Protein AF-A0A9Q9HIK3-F1 (afdb_monomer_lite)

Structure (mmCIF, N/CA/C/O backbone):
data_AF-A0A9Q9HIK3-F1
#
_entry.id   AF-A0A9Q9HIK3-F1
#
loop_
_atom_site.group_PDB
_atom_site.id
_atom_site.type_symbol
_atom_site.label_atom_id
_atom_site.label_alt_id
_atom_site.label_comp_id
_atom_site.label_asym_id
_atom_site.label_entity_id
_atom_site.label_seq_id
_atom_site.pdbx_PDB_ins_code
_atom_site.Cartn_x
_atom_site.Cartn_y
_atom_site.Cartn_z
_atom_site.occupancy
_atom_site.B_iso_or_equiv
_atom_site.auth_seq_id
_atom_site.auth_comp_id
_atom_site.auth_asym_id
_atom_site.auth_atom_id
_atom_site.pdbx_PDB_model_num
ATOM 1 N N . MET A 1 1 ? -30.004 8.400 25.021 1.00 58.38 1 MET A N 1
ATOM 2 C CA . MET A 1 1 ? -29.766 7.090 25.661 1.00 58.38 1 MET A CA 1
ATOM 3 C C . MET A 1 1 ? -28.373 7.123 26.256 1.00 58.38 1 MET A C 1
ATOM 5 O O . MET A 1 1 ? -27.444 7.476 25.539 1.00 58.38 1 MET A O 1
ATOM 9 N N . GLU A 1 2 ? -28.247 6.837 27.545 1.00 81.38 2 GLU A N 1
ATOM 10 C CA . GLU A 1 2 ? -26.976 6.856 28.271 1.00 81.38 2 GLU A CA 1
ATOM 11 C C . GLU A 1 2 ? -26.583 5.410 28.588 1.00 81.38 2 GLU A C 1
ATOM 13 O O . GLU A 1 2 ? -27.407 4.642 29.084 1.00 81.38 2 GLU A O 1
ATOM 18 N N . VAL A 1 3 ? -25.357 5.015 28.241 1.00 82.19 3 VAL A N 1
ATOM 19 C CA . VAL A 1 3 ? -24.839 3.665 28.504 1.00 82.19 3 VAL A CA 1
ATOM 20 C C . VAL A 1 3 ? -23.866 3.771 29.666 1.00 82.19 3 VAL A C 1
ATOM 22 O O . VAL A 1 3 ? -22.833 4.429 29.547 1.00 82.19 3 VAL A O 1
ATOM 25 N N . ARG A 1 4 ? -24.205 3.140 30.792 1.00 91.00 4 ARG A N 1
ATOM 26 C CA . ARG A 1 4 ? -23.319 3.067 31.956 1.00 91.00 4 ARG A CA 1
ATOM 27 C C . ARG A 1 4 ? -22.273 1.986 31.729 1.00 91.00 4 ARG A C 1
ATOM 29 O O . ARG A 1 4 ? -22.618 0.878 31.334 1.00 91.00 4 ARG A O 1
ATOM 36 N N . LEU A 1 5 ? -21.018 2.337 31.977 1.00 90.00 5 LEU A N 1
ATOM 37 C CA . LEU A 1 5 ? -19.863 1.460 31.828 1.00 90.00 5 LEU A CA 1
ATOM 38 C C . LEU A 1 5 ? -19.071 1.477 33.129 1.00 90.00 5 LEU A C 1
ATOM 40 O O . LEU A 1 5 ? -18.918 2.535 33.740 1.00 90.00 5 LEU A O 1
ATOM 44 N N . ASN A 1 6 ? -18.534 0.328 33.522 1.00 95.00 6 ASN A N 1
ATOM 45 C CA . ASN A 1 6 ? -17.463 0.285 34.513 1.00 95.00 6 ASN A CA 1
ATOM 46 C C . ASN A 1 6 ? -16.100 0.607 33.863 1.00 95.00 6 ASN A C 1
ATOM 48 O O . ASN A 1 6 ? -15.960 0.646 32.636 1.00 95.00 6 ASN A O 1
ATOM 52 N N . ASP A 1 7 ? -15.066 0.819 34.681 1.00 94.31 7 ASP A N 1
ATOM 53 C CA . ASP A 1 7 ? -13.740 1.234 34.196 1.00 94.31 7 ASP A CA 1
ATOM 54 C C . ASP A 1 7 ? -13.098 0.219 33.240 1.00 94.31 7 ASP A C 1
ATOM 56 O O . ASP A 1 7 ? -12.419 0.594 32.276 1.00 94.31 7 ASP A O 1
ATOM 60 N N . ARG A 1 8 ? -13.338 -1.079 33.465 1.00 95.12 8 ARG A N 1
ATOM 61 C CA . ARG A 1 8 ? -12.816 -2.156 32.610 1.00 95.12 8 ARG A CA 1
ATOM 62 C C . ARG A 1 8 ? -13.476 -2.132 31.236 1.00 95.12 8 ARG A C 1
ATOM 64 O O . ARG A 1 8 ? -12.782 -2.194 30.223 1.00 95.12 8 ARG A O 1
ATOM 71 N N . GLU A 1 9 ? -14.796 -1.994 31.197 1.00 92.25 9 GLU A N 1
ATOM 72 C CA . GLU A 1 9 ? -15.570 -1.887 29.959 1.00 92.25 9 GLU A CA 1
ATOM 73 C C . GLU A 1 9 ? -15.173 -0.644 29.166 1.00 92.25 9 GLU A C 1
ATOM 75 O O . GLU A 1 9 ? -14.917 -0.733 27.965 1.00 92.25 9 GLU A O 1
ATOM 80 N N . ARG A 1 10 ? -15.042 0.505 29.841 1.00 91.31 10 ARG A N 1
ATOM 81 C CA . ARG A 1 10 ? -14.588 1.752 29.216 1.00 91.31 10 ARG A CA 1
ATOM 82 C C . ARG A 1 10 ? -13.214 1.574 28.571 1.00 91.31 10 ARG A C 1
ATOM 84 O O . ARG A 1 10 ? -13.037 1.911 27.400 1.00 91.31 10 ARG A O 1
ATOM 91 N N . THR A 1 11 ? -12.270 0.987 29.303 1.00 93.00 11 THR A N 1
ATOM 92 C CA . THR A 1 11 ? -10.902 0.744 28.820 1.00 93.00 11 THR A CA 1
ATOM 93 C C . THR A 1 11 ? -10.883 -0.183 27.605 1.00 93.00 11 THR A C 1
ATOM 95 O O . THR A 1 11 ? -10.183 0.085 26.626 1.00 93.00 11 THR A O 1
ATOM 98 N N . GLU A 1 12 ? -11.673 -1.255 27.629 1.00 91.38 12 GLU A N 1
ATOM 99 C CA . GLU A 1 12 ? -11.718 -2.227 26.537 1.00 91.38 12 GLU A CA 1
ATOM 100 C C . GLU A 1 12 ? -12.376 -1.651 25.275 1.00 91.38 12 GLU A C 1
ATOM 102 O O . GLU A 1 12 ? -11.868 -1.845 24.167 1.00 91.38 12 GLU A O 1
ATOM 107 N N . ILE A 1 13 ? -13.470 -0.897 25.416 1.00 90.31 13 ILE A N 1
ATOM 108 C CA . ILE A 1 13 ? -14.142 -0.245 24.281 1.00 90.31 13 ILE A CA 1
ATOM 109 C C . ILE A 1 13 ? -13.217 0.807 23.659 1.00 90.31 13 ILE A C 1
ATOM 111 O O . ILE A 1 13 ? -13.087 0.864 22.435 1.00 90.31 13 ILE A O 1
ATOM 115 N N . GLU A 1 14 ? -12.509 1.591 24.471 1.00 90.75 14 GLU A N 1
ATOM 116 C CA . GLU A 1 14 ? -11.499 2.524 23.971 1.00 90.75 14 GLU A CA 1
ATOM 117 C C . GLU A 1 14 ? -10.352 1.814 23.247 1.00 90.75 14 GLU A C 1
ATOM 119 O O . GLU A 1 14 ? -9.930 2.253 22.175 1.00 90.75 14 GLU A O 1
ATOM 124 N N . ARG A 1 15 ? -9.850 0.702 23.796 1.00 90.56 15 ARG A N 1
ATOM 125 C CA . ARG A 1 15 ? -8.797 -0.100 23.162 1.00 90.56 15 ARG A CA 1
ATOM 126 C C . ARG A 1 15 ? -9.250 -0.615 21.797 1.00 90.56 15 ARG A C 1
ATOM 128 O O . ARG A 1 15 ? -8.506 -0.485 20.825 1.00 90.56 15 ARG A O 1
ATOM 135 N N . ARG A 1 16 ? -10.471 -1.151 21.701 1.00 86.06 16 ARG A N 1
ATOM 136 C CA . ARG A 1 16 ? -11.067 -1.622 20.439 1.00 86.06 16 ARG A CA 1
ATOM 137 C C . ARG A 1 16 ? -11.270 -0.486 19.441 1.00 86.06 16 ARG A C 1
ATOM 139 O O . ARG A 1 16 ? -10.975 -0.664 18.262 1.00 86.06 16 ARG A O 1
ATOM 146 N N . ALA A 1 17 ? -11.714 0.681 19.905 1.00 86.31 17 ALA A N 1
ATOM 147 C CA . ALA A 1 17 ? -11.895 1.863 19.067 1.00 86.31 17 ALA A CA 1
ATOM 148 C C . ALA A 1 17 ? -10.552 2.331 18.482 1.00 86.31 17 ALA A C 1
ATOM 150 O O . ALA A 1 17 ? -10.436 2.514 17.270 1.00 86.31 17 ALA A O 1
ATOM 151 N N . ARG A 1 18 ? -9.509 2.412 19.324 1.00 83.75 18 ARG A N 1
ATOM 152 C CA . ARG A 1 18 ? -8.134 2.743 18.912 1.00 83.75 18 ARG A CA 1
ATOM 153 C C . ARG A 1 18 ? -7.564 1.730 17.920 1.00 83.75 18 ARG A C 1
ATOM 155 O O . ARG A 1 18 ? -7.019 2.127 16.891 1.00 83.75 18 ARG A O 1
ATOM 162 N N . ALA A 1 19 ? -7.719 0.434 18.190 1.00 79.31 19 ALA A N 1
ATOM 163 C CA . ALA A 1 19 ? -7.265 -0.623 17.287 1.00 79.31 19 ALA A CA 1
ATOM 164 C C . ALA A 1 19 ? -7.954 -0.518 15.914 1.00 79.31 19 ALA A C 1
ATOM 166 O O . ALA A 1 19 ? -7.285 -0.520 14.880 1.00 79.31 19 ALA A O 1
ATOM 167 N N . GLY A 1 20 ? -9.275 -0.317 15.912 1.00 76.25 20 GLY A N 1
ATOM 168 C CA . GLY A 1 20 ? -10.083 -0.151 14.7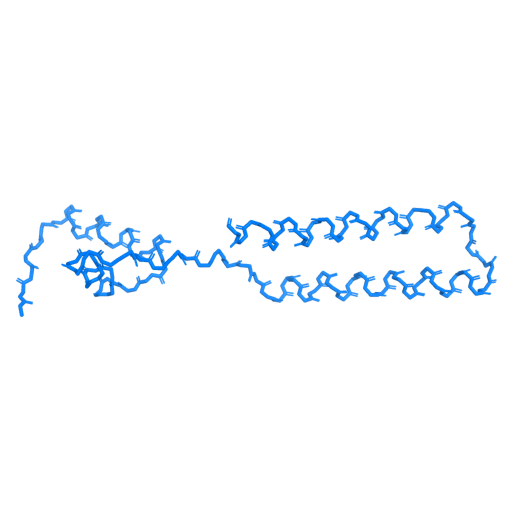03 1.00 76.25 20 GLY A CA 1
ATOM 169 C C . GLY A 1 20 ? -9.937 1.201 13.997 1.00 76.25 20 GLY A C 1
ATOM 170 O O . GLY A 1 20 ? -10.480 1.357 12.910 1.00 76.25 20 GLY A O 1
ATOM 171 N N . GLY A 1 21 ? -9.226 2.176 14.577 1.00 78.56 21 GLY A N 1
ATOM 172 C CA . GLY A 1 21 ? -9.085 3.516 13.995 1.00 78.56 21 GLY A CA 1
ATOM 173 C C . GLY A 1 21 ? -10.409 4.287 13.900 1.00 78.56 21 GLY A C 1
ATOM 174 O O . GLY A 1 21 ? -10.582 5.110 13.007 1.00 78.56 21 GLY A O 1
ATOM 175 N N . VAL A 1 22 ? -11.364 4.005 14.789 1.00 84.12 22 VAL A N 1
ATOM 176 C CA . VAL A 1 22 ? -12.682 4.654 14.816 1.00 84.12 22 VAL A CA 1
ATOM 177 C C . VAL A 1 22 ? -12.909 5.375 16.138 1.00 84.12 22 VAL A C 1
ATOM 179 O O . VAL A 1 22 ? -12.291 5.063 17.153 1.00 84.12 22 VAL A O 1
ATOM 182 N N . THR A 1 23 ? -13.846 6.321 16.155 1.00 87.62 23 THR A N 1
ATOM 183 C CA . THR A 1 23 ? -14.284 6.949 17.405 1.00 87.62 23 THR A CA 1
ATOM 184 C C . THR A 1 23 ? -15.090 5.974 18.265 1.00 87.62 23 THR A C 1
ATOM 186 O O . THR A 1 23 ? -15.754 5.067 17.751 1.00 87.62 23 THR A O 1
ATOM 189 N N . LEU A 1 24 ? -15.084 6.197 19.583 1.00 87.81 24 LEU A N 1
ATOM 190 C CA . LEU A 1 24 ? -15.846 5.400 20.550 1.00 87.81 24 LEU A CA 1
ATOM 191 C C . LEU A 1 24 ? -17.339 5.337 20.180 1.00 87.81 24 LEU A C 1
ATOM 193 O O . LEU A 1 24 ? -17.922 4.260 20.101 1.00 87.81 24 LEU A O 1
ATOM 197 N N . SER A 1 25 ? -17.939 6.487 19.856 1.00 88.19 25 SER A N 1
ATOM 198 C CA . SER A 1 25 ? -19.352 6.589 19.469 1.00 88.19 25 SER A CA 1
ATOM 199 C C . SER A 1 25 ? -19.674 5.799 18.201 1.00 88.19 25 SER A C 1
ATOM 201 O O . SER A 1 25 ? -20.753 5.220 18.088 1.00 88.19 25 SER A O 1
ATOM 203 N N . ARG A 1 26 ? -18.742 5.751 17.240 1.00 85.25 26 ARG A N 1
ATOM 204 C CA . ARG A 1 26 ? -18.900 4.971 16.009 1.00 85.25 26 ARG A CA 1
ATOM 205 C C . ARG A 1 26 ? -18.818 3.475 16.299 1.00 85.25 26 ARG A C 1
ATOM 207 O O . ARG A 1 26 ? -19.661 2.735 15.803 1.00 85.25 26 ARG A O 1
ATOM 214 N N . LEU A 1 27 ? -17.867 3.047 17.130 1.00 88.25 27 LEU A N 1
ATOM 215 C CA . LEU A 1 27 ? -17.758 1.655 17.569 1.00 88.25 27 LEU A CA 1
ATOM 216 C C . LEU A 1 27 ? -19.045 1.180 18.261 1.00 88.25 27 LEU A C 1
ATOM 218 O O . LEU A 1 27 ? -19.604 0.156 17.874 1.00 88.25 27 LEU A O 1
ATOM 222 N N . VAL A 1 28 ? -19.543 1.952 19.233 1.00 88.94 28 VAL A N 1
ATOM 223 C CA . VAL A 1 28 ? -20.764 1.623 19.988 1.00 88.94 28 VAL A CA 1
ATOM 224 C C . VAL A 1 28 ? -21.987 1.574 19.073 1.00 88.94 28 VAL A C 1
ATOM 226 O O . VAL A 1 28 ? -22.777 0.640 19.162 1.00 88.94 28 VAL A O 1
ATOM 229 N N . ARG A 1 29 ? -22.125 2.530 18.146 1.00 87.25 29 ARG A N 1
ATOM 230 C CA . ARG A 1 29 ? -23.228 2.548 17.174 1.00 87.25 29 ARG A CA 1
ATOM 231 C C . ARG A 1 29 ? -23.229 1.308 16.282 1.00 87.25 29 ARG A C 1
ATOM 233 O O . ARG A 1 29 ? -24.276 0.709 16.081 1.00 87.25 29 ARG A O 1
ATOM 240 N N . HIS A 1 30 ? -22.069 0.917 15.762 1.00 87.12 30 HIS A N 1
ATOM 241 C CA . HIS A 1 30 ? -21.950 -0.281 14.930 1.00 87.12 30 HIS A CA 1
ATOM 242 C C . HIS A 1 30 ? -22.270 -1.559 15.709 1.00 87.12 30 HIS A C 1
ATOM 244 O O . HIS A 1 30 ? -23.020 -2.397 15.214 1.00 87.12 30 HIS A O 1
ATOM 250 N N . ALA A 1 31 ? -21.758 -1.675 16.938 1.00 85.12 31 ALA A N 1
ATOM 251 C CA . ALA A 1 31 ? -22.044 -2.807 17.812 1.00 85.12 31 ALA A CA 1
ATOM 252 C C . ALA A 1 31 ? -23.541 -2.909 18.150 1.00 85.12 31 ALA A C 1
ATOM 254 O O . ALA A 1 31 ? -24.119 -3.983 18.029 1.00 85.12 31 ALA A O 1
ATOM 255 N N . ALA A 1 32 ? -24.183 -1.790 18.501 1.00 88.31 32 ALA A N 1
ATOM 256 C CA . ALA A 1 32 ? -25.608 -1.748 18.829 1.00 88.31 32 ALA A CA 1
ATOM 257 C C . ALA A 1 32 ? -26.511 -2.091 17.632 1.00 88.31 32 ALA A C 1
ATOM 259 O O . ALA A 1 32 ? -27.558 -2.704 17.806 1.00 88.31 32 ALA A O 1
ATOM 260 N N . LEU A 1 33 ? -26.101 -1.719 16.416 1.00 89.06 33 LEU A N 1
ATOM 261 C CA . LEU A 1 33 ? -26.848 -1.996 15.185 1.00 89.06 33 LEU A CA 1
ATOM 262 C C . LEU A 1 33 ? -26.481 -3.343 14.541 1.00 89.06 33 LEU A C 1
ATOM 264 O O . LEU A 1 33 ? -26.998 -3.657 1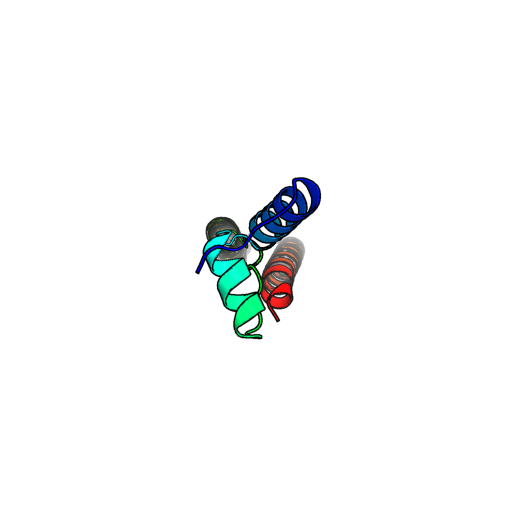3.473 1.00 89.06 33 LEU A O 1
ATOM 268 N N . SER A 1 34 ? -25.577 -4.126 15.146 1.00 82.38 34 SER A N 1
ATOM 269 C CA . SER A 1 34 ? -25.041 -5.373 14.570 1.00 82.38 34 SER A CA 1
ATOM 270 C C . SER A 1 34 ? -24.463 -5.202 13.152 1.00 82.38 34 SER A C 1
ATOM 272 O O . SER A 1 34 ? -24.403 -6.141 12.359 1.00 82.38 34 SER A O 1
ATOM 274 N N . VAL A 1 35 ? -23.995 -3.994 12.827 1.00 79.75 35 VAL A N 1
ATOM 275 C CA . VAL A 1 35 ? -23.351 -3.677 11.549 1.00 79.75 35 VAL A CA 1
ATOM 276 C C . VAL A 1 35 ? -21.852 -3.877 11.714 1.00 79.75 35 VAL A C 1
ATOM 278 O O . VAL A 1 35 ? -21.235 -3.235 12.568 1.00 79.75 35 VAL A O 1
ATOM 281 N N . LYS A 1 36 ? -21.238 -4.717 10.868 1.00 72.25 36 LYS A N 1
ATOM 282 C CA . LYS A 1 36 ? -19.779 -4.912 10.869 1.00 72.25 36 LYS A CA 1
ATOM 283 C C . LYS A 1 36 ? -19.058 -3.564 10.813 1.00 72.25 36 LYS A C 1
ATOM 285 O O . LYS A 1 36 ? -19.383 -2.700 9.996 1.00 72.25 36 LYS A O 1
ATOM 290 N N . LEU A 1 37 ? -18.072 -3.389 11.691 1.00 67.06 37 LEU A N 1
ATOM 291 C CA . LEU A 1 37 ? -17.158 -2.259 11.608 1.00 67.06 37 LEU A CA 1
ATOM 292 C C . LEU A 1 37 ? -16.385 -2.404 10.288 1.00 67.06 37 LEU A C 1
ATOM 294 O O . LEU A 1 37 ? -15.856 -3.492 10.042 1.00 67.06 37 LEU A O 1
ATOM 298 N N . PRO A 1 38 ? -16.315 -1.374 9.427 1.00 61.47 38 PRO A N 1
ATOM 299 C CA . PRO A 1 38 ? -15.441 -1.455 8.268 1.00 61.47 38 PRO A CA 1
ATOM 300 C C . PRO A 1 38 ? -14.021 -1.703 8.768 1.00 61.47 38 PRO A C 1
ATOM 302 O O . PRO A 1 38 ? -13.574 -1.038 9.708 1.00 61.47 38 PRO A O 1
ATOM 305 N N . ALA A 1 39 ? -13.354 -2.698 8.179 1.00 60.31 39 ALA A N 1
ATOM 306 C CA . ALA A 1 39 ? -11.976 -3.005 8.511 1.00 60.31 39 ALA A CA 1
ATOM 307 C C . ALA A 1 39 ? -11.158 -1.719 8.393 1.00 60.31 39 ALA A C 1
ATOM 309 O O . ALA A 1 39 ? -11.313 -0.959 7.429 1.00 60.31 39 ALA A O 1
ATOM 310 N N . ARG A 1 40 ? -10.313 -1.459 9.394 1.00 56.81 40 ARG A N 1
ATOM 311 C CA . ARG A 1 40 ? -9.280 -0.439 9.271 1.00 56.81 40 ARG A CA 1
ATOM 312 C C . ARG A 1 40 ? -8.525 -0.792 7.999 1.00 56.81 40 ARG A C 1
ATOM 314 O O . ARG A 1 40 ? -7.905 -1.851 7.957 1.00 56.81 40 ARG A O 1
ATOM 321 N N . ARG A 1 41 ? -8.607 0.061 6.972 1.00 55.50 41 ARG A N 1
ATOM 322 C CA . ARG A 1 41 ? -7.627 0.012 5.889 1.00 55.50 41 ARG A CA 1
ATOM 323 C C . ARG A 1 41 ? -6.300 0.104 6.618 1.00 55.50 41 ARG A C 1
ATOM 325 O O . ARG A 1 41 ? -6.074 1.094 7.321 1.00 55.50 41 ARG A O 1
ATOM 332 N N . ALA A 1 42 ? -5.515 -0.975 6.600 1.00 54.88 42 ALA A N 1
ATOM 333 C CA . ALA A 1 42 ? -4.141 -0.894 7.058 1.00 54.88 42 ALA A CA 1
ATOM 334 C C . ALA A 1 42 ? -3.586 0.362 6.391 1.00 54.88 42 ALA A C 1
ATOM 336 O O . ALA A 1 42 ? -3.900 0.600 5.225 1.00 54.88 42 ALA A O 1
ATOM 337 N N . ASN A 1 43 ? -2.925 1.229 7.155 1.00 54.44 43 ASN A N 1
ATOM 338 C CA . ASN A 1 43 ? -2.351 2.457 6.622 1.00 54.44 43 ASN A CA 1
ATOM 339 C C . ASN A 1 43 ? -1.261 2.054 5.620 1.00 54.44 43 ASN A C 1
ATOM 341 O O . ASN A 1 43 ? -0.079 2.058 5.948 1.00 54.44 43 ASN A O 1
ATOM 345 N N . ILE A 1 44 ? -1.660 1.636 4.424 1.00 59.88 44 ILE A N 1
ATOM 346 C CA . ILE A 1 44 ? -0.811 1.609 3.262 1.00 59.88 44 ILE A CA 1
ATOM 347 C C . ILE A 1 44 ? -0.662 3.073 2.958 1.00 59.88 44 ILE A C 1
ATOM 349 O O . ILE A 1 44 ? -1.594 3.748 2.516 1.00 59.88 44 ILE A O 1
ATOM 353 N N . ASP A 1 45 ? 0.494 3.572 3.351 1.00 70.31 45 ASP A N 1
ATOM 354 C CA . ASP A 1 45 ? 0.869 4.926 3.067 1.00 70.31 45 ASP A CA 1
ATOM 355 C C . ASP A 1 45 ? 0.886 5.066 1.541 1.00 70.31 45 ASP A C 1
ATOM 357 O O . ASP A 1 45 ? 1.745 4.515 0.848 1.00 70.31 45 ASP A O 1
ATOM 361 N N . ALA A 1 46 ? -0.136 5.731 1.000 1.00 69.62 46 ALA A N 1
ATOM 362 C CA . ALA A 1 46 ? -0.246 5.989 -0.428 1.00 69.62 46 ALA A CA 1
ATOM 363 C C . ALA A 1 46 ? 1.012 6.712 -0.939 1.00 69.62 46 ALA A C 1
ATOM 365 O O . ALA A 1 46 ? 1.395 6.544 -2.099 1.00 69.62 46 ALA A O 1
ATOM 366 N N . GLU A 1 47 ? 1.697 7.448 -0.058 1.00 68.44 47 GLU A N 1
ATOM 367 C CA . GLU A 1 47 ? 2.988 8.062 -0.324 1.00 68.44 47 GLU A CA 1
ATOM 368 C C . GLU A 1 47 ? 4.099 7.020 -0.499 1.00 68.44 47 GLU A C 1
ATOM 370 O O . GLU A 1 47 ? 4.882 7.121 -1.446 1.00 68.44 47 GLU A O 1
ATOM 375 N N . ALA A 1 48 ? 4.132 5.970 0.327 1.00 73.69 48 ALA A N 1
ATOM 376 C CA . ALA A 1 48 ? 5.082 4.868 0.185 1.00 73.69 48 ALA A CA 1
ATOM 377 C C . ALA A 1 48 ? 4.869 4.099 -1.129 1.00 73.69 48 ALA A C 1
ATOM 379 O O . ALA A 1 48 ? 5.833 3.802 -1.839 1.00 73.69 48 ALA A O 1
ATOM 380 N N . VAL A 1 49 ? 3.613 3.850 -1.517 1.00 79.06 49 VAL A N 1
ATOM 381 C CA . VAL A 1 49 ? 3.287 3.230 -2.816 1.00 79.06 49 VAL A CA 1
ATOM 382 C C . VAL A 1 49 ? 3.715 4.135 -3.976 1.00 79.06 49 VAL A C 1
ATOM 384 O O . VAL A 1 49 ? 4.342 3.679 -4.935 1.00 79.06 49 VAL A O 1
ATOM 387 N N . ALA A 1 50 ? 3.437 5.437 -3.888 1.00 76.81 50 ALA A N 1
ATOM 388 C CA . ALA A 1 50 ? 3.843 6.405 -4.903 1.00 76.81 50 ALA A CA 1
ATOM 389 C C . ALA A 1 50 ? 5.373 6.553 -5.004 1.00 76.81 50 ALA A C 1
ATOM 391 O O . ALA A 1 50 ? 5.912 6.707 -6.103 1.00 76.81 50 ALA A O 1
ATOM 392 N N . ALA A 1 51 ? 6.095 6.495 -3.882 1.00 75.06 51 ALA A N 1
ATOM 393 C CA . ALA A 1 51 ? 7.555 6.492 -3.852 1.00 75.06 51 ALA A CA 1
ATOM 394 C C . ALA A 1 51 ? 8.122 5.253 -4.552 1.00 75.06 51 ALA A C 1
ATOM 396 O O . ALA A 1 51 ? 9.006 5.375 -5.402 1.00 75.06 51 ALA A O 1
ATOM 397 N N . LEU A 1 52 ? 7.558 4.079 -4.274 1.00 81.69 52 LEU A N 1
ATOM 398 C CA . LEU A 1 52 ? 7.998 2.823 -4.872 1.00 81.69 52 LEU A CA 1
ATOM 399 C C . LEU A 1 52 ? 7.744 2.792 -6.392 1.00 81.69 52 LEU A C 1
ATOM 401 O O . LEU A 1 52 ? 8.623 2.399 -7.163 1.00 81.69 52 LEU A O 1
ATOM 405 N N . ASN A 1 53 ? 6.605 3.330 -6.843 1.00 80.38 53 ASN A N 1
ATOM 406 C CA . ASN A 1 53 ? 6.303 3.502 -8.268 1.00 80.38 53 ASN A CA 1
ATOM 407 C C . ASN A 1 53 ? 7.312 4.412 -8.984 1.00 80.38 53 ASN A C 1
ATOM 409 O O . ASN A 1 53 ? 7.764 4.092 -10.086 1.00 80.38 53 ASN A O 1
ATOM 413 N N . ARG A 1 54 ? 7.714 5.528 -8.359 1.00 80.56 54 ARG A N 1
ATOM 414 C CA . ARG A 1 54 ? 8.743 6.422 -8.920 1.00 80.56 54 ARG A CA 1
ATOM 415 C C . ARG A 1 54 ? 10.084 5.708 -9.089 1.00 80.56 54 ARG A C 1
ATOM 417 O O . ARG A 1 54 ? 10.713 5.845 -10.138 1.00 80.56 54 ARG A O 1
ATOM 424 N N . ILE A 1 55 ? 10.492 4.908 -8.102 1.00 83.50 55 ILE A N 1
ATOM 425 C CA . ILE A 1 55 ? 11.726 4.110 -8.172 1.00 83.50 55 ILE A CA 1
ATOM 426 C C . ILE A 1 55 ? 11.663 3.123 -9.348 1.00 83.50 55 ILE A C 1
ATOM 428 O O . ILE A 1 55 ? 12.597 3.062 -10.151 1.00 83.50 55 ILE A O 1
ATOM 432 N N . GLY A 1 56 ? 10.547 2.404 -9.505 1.00 83.75 56 GLY A N 1
ATOM 433 C CA . GLY A 1 56 ? 10.350 1.465 -10.613 1.00 83.75 56 GLY A CA 1
ATOM 434 C C . GLY A 1 56 ? 10.424 2.125 -11.997 1.00 83.75 56 GLY A C 1
ATOM 435 O O . GLY A 1 56 ? 11.077 1.599 -12.902 1.00 83.75 56 GLY A O 1
ATOM 436 N N . CYS A 1 57 ? 9.813 3.302 -12.160 1.00 81.81 57 CYS A N 1
ATOM 437 C CA . CYS A 1 57 ? 9.882 4.073 -13.405 1.00 81.81 57 CYS A CA 1
ATOM 438 C C . CYS A 1 57 ? 11.314 4.500 -13.754 1.00 81.81 57 CYS A C 1
ATOM 440 O O . CYS A 1 57 ? 11.742 4.309 -14.894 1.00 81.81 57 CYS A O 1
ATOM 442 N N . ASN A 1 58 ? 12.068 5.024 -12.785 1.00 81.31 58 ASN A N 1
ATOM 443 C CA . ASN A 1 58 ? 13.451 5.459 -13.003 1.00 81.31 58 ASN A CA 1
ATOM 444 C C . ASN A 1 58 ? 14.352 4.289 -13.421 1.00 81.31 58 ASN A C 1
ATOM 446 O O . ASN A 1 58 ? 15.128 4.407 -14.369 1.00 81.31 58 ASN A O 1
ATOM 450 N N . LEU A 1 59 ? 14.201 3.127 -12.779 1.00 81.12 59 LEU A N 1
ATOM 451 C CA . LEU A 1 59 ? 14.934 1.913 -13.153 1.00 81.12 59 LEU A CA 1
ATOM 452 C C . LEU A 1 59 ? 14.628 1.474 -14.589 1.00 81.12 59 LEU A C 1
ATOM 454 O O . LEU A 1 59 ? 15.540 1.120 -15.338 1.00 81.12 59 LEU A O 1
ATOM 458 N N . ASN A 1 60 ? 13.360 1.537 -15.000 1.00 82.50 60 ASN A N 1
ATOM 459 C CA . ASN A 1 60 ? 12.964 1.194 -16.362 1.00 82.50 60 ASN A CA 1
ATOM 460 C C . ASN A 1 60 ? 13.576 2.153 -17.398 1.00 82.50 60 ASN A C 1
ATOM 462 O O . ASN A 1 60 ? 13.982 1.724 -18.477 1.00 82.50 60 ASN A O 1
ATOM 466 N N . GLN A 1 61 ? 13.688 3.442 -17.066 1.00 81.12 61 GLN A N 1
ATOM 467 C CA . GLN A 1 61 ? 14.352 4.423 -17.925 1.00 81.12 61 GLN A CA 1
ATOM 468 C C . GLN A 1 61 ? 15.851 4.140 -18.064 1.00 81.12 61 GLN A C 1
ATOM 470 O O . GLN A 1 61 ? 16.350 4.150 -19.186 1.00 81.12 61 GLN A O 1
ATOM 475 N N . ILE A 1 62 ? 16.548 3.813 -16.969 1.00 80.00 62 ILE A N 1
ATOM 476 C CA . ILE A 1 62 ? 17.974 3.438 -16.994 1.00 80.00 62 ILE A CA 1
ATOM 477 C C . ILE A 1 62 ? 18.189 2.196 -17.863 1.00 80.00 62 ILE A C 1
ATOM 479 O O . ILE A 1 62 ? 19.062 2.188 -18.731 1.00 80.00 62 ILE A O 1
ATOM 483 N N . ALA A 1 63 ? 17.358 1.166 -17.682 1.00 79.50 63 ALA A N 1
ATOM 484 C CA . ALA A 1 63 ? 17.418 -0.042 -18.499 1.00 79.50 63 ALA A CA 1
ATOM 485 C C . ALA A 1 63 ? 17.197 0.272 -19.989 1.00 79.50 63 ALA A C 1
ATOM 487 O O . ALA A 1 63 ? 17.926 -0.223 -20.849 1.00 79.50 63 ALA A O 1
ATOM 488 N N . ARG A 1 64 ? 16.224 1.135 -20.310 1.00 80.50 64 ARG A N 1
ATOM 489 C CA . ARG A 1 64 ? 15.932 1.541 -21.691 1.00 80.50 64 ARG A CA 1
ATOM 490 C C . ARG A 1 64 ? 17.064 2.368 -22.302 1.00 80.50 64 ARG A C 1
ATOM 492 O O . ARG A 1 64 ? 17.440 2.106 -23.440 1.00 80.50 64 ARG A O 1
ATOM 499 N N . ALA A 1 65 ? 17.624 3.317 -21.556 1.00 78.69 65 ALA A N 1
ATOM 500 C CA . ALA A 1 65 ? 18.751 4.136 -21.993 1.00 78.69 65 ALA A CA 1
ATOM 501 C C . ALA A 1 65 ? 19.987 3.274 -22.277 1.00 78.69 65 ALA A C 1
ATOM 503 O O . ALA A 1 65 ? 20.599 3.415 -23.332 1.00 78.69 65 ALA A O 1
ATOM 504 N N . GLY A 1 66 ? 20.297 2.320 -21.397 1.00 74.62 66 GLY A N 1
ATOM 505 C CA . GLY A 1 66 ? 21.416 1.406 -21.602 1.00 74.62 66 GLY A CA 1
ATOM 506 C C . GLY A 1 66 ? 21.212 0.378 -22.717 1.00 74.62 66 GLY A C 1
ATOM 507 O O . GLY A 1 66 ? 22.174 0.015 -23.392 1.00 74.62 66 GLY A O 1
ATOM 508 N N . ASN A 1 67 ? 19.967 -0.046 -22.965 1.00 72.31 67 ASN A N 1
ATOM 509 C CA . ASN A 1 67 ? 19.613 -0.832 -24.152 1.00 72.31 67 ASN A CA 1
ATOM 510 C C . ASN A 1 67 ? 19.885 -0.056 -25.452 1.00 72.31 67 ASN A C 1
ATOM 512 O O . ASN A 1 67 ? 20.351 -0.641 -26.428 1.00 72.31 67 ASN A O 1
ATOM 516 N N . ILE A 1 68 ? 19.594 1.251 -25.471 1.00 77.38 68 ILE A N 1
ATOM 517 C CA . ILE A 1 68 ? 19.781 2.120 -26.643 1.00 77.38 68 ILE A CA 1
ATOM 518 C C . ILE A 1 68 ? 21.265 2.424 -26.871 1.00 77.38 68 ILE A C 1
ATOM 520 O O . ILE A 1 68 ? 21.744 2.314 -27.997 1.00 77.38 68 ILE A O 1
ATOM 524 N N . SER A 1 69 ? 22.005 2.775 -25.817 1.00 76.06 69 SER A N 1
ATOM 525 C CA . SER A 1 69 ? 23.429 3.121 -25.918 1.00 76.06 69 SER A CA 1
ATOM 526 C C . SER A 1 69 ? 24.337 1.915 -26.180 1.00 76.06 69 SER A C 1
ATOM 528 O O . SER A 1 69 ? 25.519 2.104 -26.455 1.00 76.06 69 SER A O 1
ATOM 530 N N . LYS A 1 70 ? 23.819 0.681 -26.041 1.00 69.88 70 LYS A N 1
ATOM 531 C CA . LYS A 1 70 ? 24.586 -0.581 -26.020 1.00 69.88 70 LYS A CA 1
ATOM 532 C C . LYS A 1 70 ? 25.767 -0.579 -25.037 1.00 69.88 70 LYS A C 1
ATOM 534 O O . LYS A 1 70 ? 26.661 -1.413 -25.141 1.00 69.88 70 LYS A O 1
ATOM 539 N N . SER A 1 71 ? 25.767 0.349 -24.079 1.00 71.56 71 SER A N 1
ATOM 540 C CA . SER A 1 71 ? 26.832 0.506 -23.086 1.00 71.56 71 SER A CA 1
ATOM 541 C C . SER A 1 71 ? 26.591 -0.338 -21.836 1.00 71.56 71 SER A C 1
ATOM 543 O O . SER A 1 71 ? 27.502 -0.504 -21.032 1.00 71.56 71 SER A O 1
ATOM 545 N N . LEU A 1 72 ? 25.370 -0.856 -21.655 1.00 69.62 72 LEU A N 1
ATOM 546 C CA . LEU A 1 72 ? 25.062 -1.831 -20.615 1.00 69.62 72 LEU A CA 1
ATOM 547 C C . LEU A 1 72 ? 25.227 -3.242 -21.166 1.00 69.62 72 LEU A C 1
ATOM 549 O O . LEU A 1 72 ? 24.704 -3.576 -22.232 1.00 69.62 72 LEU A O 1
ATOM 553 N N . SER A 1 73 ? 25.920 -4.092 -20.411 1.00 74.31 73 SER A N 1
ATOM 554 C CA . SER A 1 73 ? 26.019 -5.499 -20.770 1.00 74.31 73 SER A CA 1
ATOM 555 C C . SER A 1 73 ? 24.659 -6.186 -20.605 1.00 74.31 73 SER A C 1
ATOM 557 O O . SER A 1 73 ? 23.822 -5.800 -19.783 1.00 74.31 73 SER A O 1
ATOM 559 N N . ALA A 1 74 ? 24.455 -7.291 -21.324 1.00 71.00 74 ALA A N 1
ATOM 560 C CA . ALA A 1 74 ? 23.277 -8.138 -21.138 1.00 71.00 74 ALA A CA 1
ATOM 561 C C . ALA A 1 74 ? 23.126 -8.648 -19.686 1.00 71.00 74 ALA A C 1
ATOM 563 O O . ALA A 1 74 ? 22.021 -8.980 -19.254 1.00 71.00 74 ALA A O 1
ATOM 564 N N . ALA A 1 75 ? 24.219 -8.722 -18.916 1.00 72.88 75 ALA A N 1
ATOM 565 C CA . ALA A 1 75 ? 24.177 -9.094 -17.504 1.00 72.88 75 ALA A CA 1
ATOM 566 C C . ALA A 1 75 ? 23.595 -7.976 -16.621 1.00 72.88 75 ALA A C 1
ATOM 568 O O . ALA A 1 75 ? 22.817 -8.269 -15.713 1.00 72.88 75 ALA A O 1
ATOM 569 N N . ASP A 1 76 ? 23.903 -6.713 -16.910 1.00 74.44 76 ASP A N 1
ATOM 570 C CA . ASP A 1 76 ? 23.402 -5.563 -16.144 1.00 74.44 76 ASP A CA 1
ATOM 571 C C . ASP A 1 76 ? 21.903 -5.351 -16.371 1.00 74.44 76 ASP A C 1
ATOM 573 O O . A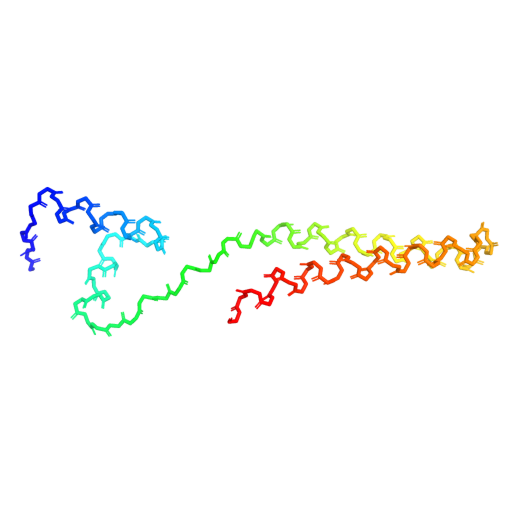SP A 1 76 ? 21.141 -5.115 -15.432 1.00 74.44 76 ASP A O 1
ATOM 577 N N . LEU A 1 77 ? 21.453 -5.562 -17.609 1.00 73.06 77 LEU A N 1
ATOM 578 C CA . LEU A 1 77 ? 20.038 -5.525 -17.976 1.00 73.06 77 LEU A CA 1
ATOM 579 C C . LEU A 1 77 ? 19.227 -6.621 -17.272 1.00 73.06 77 LEU A C 1
ATOM 581 O O . LEU A 1 77 ? 18.114 -6.369 -16.805 1.00 73.06 77 LEU A O 1
ATOM 585 N N . ARG A 1 78 ? 19.799 -7.824 -17.125 1.00 74.25 78 ARG A N 1
ATOM 586 C CA . ARG A 1 78 ? 19.181 -8.913 -16.351 1.00 74.25 78 ARG A CA 1
ATOM 587 C C . ARG A 1 78 ? 19.037 -8.551 -14.873 1.00 74.25 78 ARG A C 1
ATOM 589 O O . ARG A 1 78 ? 17.959 -8.745 -14.318 1.00 74.25 78 ARG A O 1
ATOM 596 N N . LYS A 1 79 ? 20.072 -7.977 -14.250 1.00 77.69 79 LYS A N 1
ATOM 597 C CA . LYS A 1 79 ? 20.017 -7.532 -12.844 1.00 77.69 79 LYS A CA 1
ATOM 598 C C . LYS A 1 79 ? 18.946 -6.459 -12.627 1.00 77.69 79 LYS A C 1
ATOM 600 O O . LYS A 1 79 ? 18.171 -6.557 -11.679 1.00 77.69 79 LYS A O 1
ATOM 605 N N . LEU A 1 80 ? 18.848 -5.485 -13.534 1.00 80.44 80 LEU A N 1
ATOM 606 C CA . LEU A 1 80 ? 17.811 -4.446 -13.498 1.00 80.44 80 LEU A CA 1
ATOM 607 C C . LEU A 1 80 ? 16.398 -5.025 -13.645 1.00 80.44 80 LEU A C 1
ATOM 609 O O . LEU A 1 80 ? 15.486 -4.608 -12.933 1.00 80.44 80 LEU A O 1
ATOM 613 N N . SER A 1 81 ? 16.214 -6.007 -14.530 1.00 78.69 81 SER A N 1
ATOM 614 C CA . SER A 1 81 ? 14.924 -6.681 -14.707 1.00 78.69 81 SER A CA 1
ATOM 615 C C . SER A 1 81 ? 14.495 -7.448 -13.455 1.00 78.69 81 SER A C 1
ATOM 617 O O . SER A 1 81 ? 13.327 -7.384 -13.075 1.00 78.69 81 SER A O 1
ATOM 619 N N . ILE A 1 82 ? 15.428 -8.148 -12.804 1.00 79.50 82 ILE A N 1
ATOM 620 C CA . ILE A 1 82 ? 15.163 -8.876 -11.554 1.00 79.50 82 ILE A CA 1
ATOM 621 C C . ILE A 1 82 ? 14.764 -7.894 -10.450 1.00 79.50 82 ILE A C 1
ATOM 623 O O . ILE A 1 82 ? 13.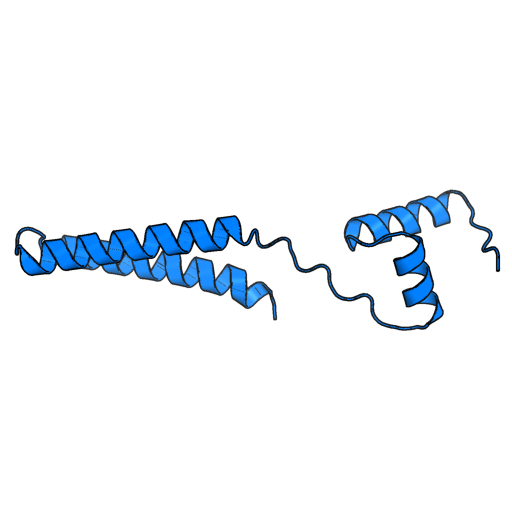745 -8.094 -9.792 1.00 79.50 82 ILE A O 1
ATOM 627 N N . LEU A 1 83 ? 15.515 -6.799 -10.292 1.00 81.19 83 LEU A N 1
ATOM 628 C CA . LEU A 1 83 ? 15.218 -5.778 -9.288 1.00 81.19 83 LEU A CA 1
ATOM 629 C C . LEU A 1 83 ? 13.843 -5.135 -9.519 1.00 81.19 83 LEU A C 1
ATOM 631 O O . LEU A 1 83 ? 13.073 -4.973 -8.576 1.00 81.19 83 LEU A O 1
ATOM 635 N N . ARG A 1 84 ? 13.501 -4.819 -10.776 1.00 84.38 84 ARG A N 1
ATOM 636 C CA . ARG A 1 84 ? 12.171 -4.309 -11.137 1.00 84.38 84 ARG A CA 1
ATOM 637 C C . ARG A 1 84 ? 11.068 -5.297 -10.747 1.00 84.38 84 ARG A C 1
ATOM 639 O O . ARG A 1 84 ? 10.057 -4.863 -10.204 1.00 84.38 84 ARG A O 1
ATOM 646 N N . SER A 1 85 ? 11.248 -6.588 -11.036 1.00 79.69 85 SER A N 1
ATOM 647 C CA . SER A 1 85 ? 10.257 -7.619 -10.698 1.00 79.69 85 SER A CA 1
ATOM 648 C C . SER A 1 85 ? 10.052 -7.708 -9.190 1.00 79.69 85 SER A C 1
ATOM 650 O O . SER A 1 85 ? 8.924 -7.592 -8.736 1.00 79.69 85 SER A O 1
ATOM 652 N N . ALA A 1 86 ? 11.134 -7.781 -8.410 1.00 77.44 86 ALA A N 1
ATOM 653 C CA . ALA A 1 86 ? 11.056 -7.852 -6.951 1.00 77.44 86 ALA A CA 1
ATOM 654 C C . ALA A 1 86 ? 10.346 -6.633 -6.333 1.00 77.44 86 ALA A C 1
ATOM 656 O O . ALA A 1 86 ? 9.578 -6.772 -5.384 1.00 77.44 86 ALA A O 1
ATOM 657 N N . ILE A 1 87 ? 10.564 -5.435 -6.890 1.00 82.62 87 ILE A N 1
ATOM 658 C CA . ILE A 1 87 ? 9.850 -4.223 -6.470 1.00 82.62 87 ILE A CA 1
ATOM 659 C C . ILE A 1 87 ? 8.360 -4.320 -6.821 1.00 82.62 87 ILE A C 1
ATOM 661 O O . ILE A 1 87 ? 7.521 -3.994 -5.986 1.00 82.62 87 ILE A O 1
ATOM 665 N N . ALA A 1 88 ? 8.018 -4.777 -8.028 1.00 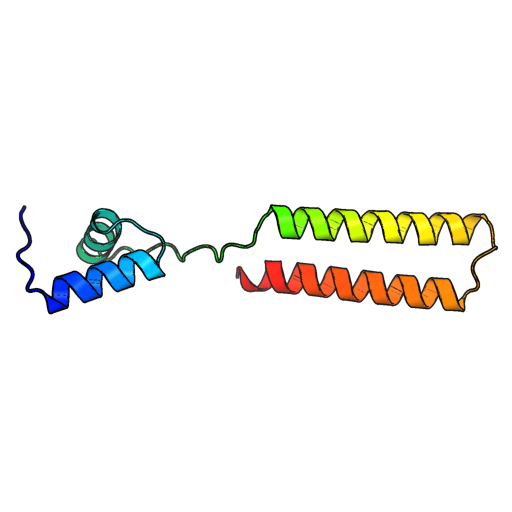80.56 88 ALA A N 1
ATOM 666 C CA . ALA A 1 88 ? 6.627 -4.957 -8.438 1.00 80.56 88 ALA A CA 1
ATOM 667 C C . ALA A 1 88 ? 5.905 -5.999 -7.566 1.00 80.56 88 ALA A C 1
ATOM 669 O O . ALA A 1 88 ? 4.765 -5.778 -7.166 1.00 80.56 88 ALA A O 1
ATOM 670 N N . ASP A 1 89 ? 6.583 -7.087 -7.211 1.00 80.00 89 ASP A N 1
ATOM 671 C CA . ASP A 1 89 ? 6.055 -8.125 -6.327 1.00 80.00 89 ASP A CA 1
ATOM 672 C C . ASP A 1 89 ? 5.838 -7.591 -4.906 1.00 80.00 89 ASP A C 1
ATOM 674 O O . ASP A 1 89 ? 4.795 -7.847 -4.308 1.00 80.00 89 ASP A O 1
ATOM 678 N N . ALA A 1 90 ? 6.759 -6.772 -4.386 1.00 77.38 90 ALA A N 1
ATOM 679 C CA . ALA A 1 90 ? 6.583 -6.095 -3.103 1.00 77.38 90 ALA A CA 1
ATOM 680 C C . ALA A 1 90 ? 5.397 -5.111 -3.119 1.00 77.38 90 ALA A C 1
ATOM 682 O O . ALA A 1 90 ? 4.612 -5.094 -2.172 1.00 77.38 90 ALA A O 1
ATOM 683 N N . VAL A 1 91 ? 5.215 -4.336 -4.200 1.00 79.38 91 VAL A N 1
ATOM 684 C CA . VAL A 1 91 ? 4.034 -3.464 -4.387 1.00 79.38 91 VAL A CA 1
ATOM 685 C C . VAL A 1 91 ? 2.753 -4.295 -4.382 1.00 79.38 91 VAL A C 1
ATOM 687 O O . VAL A 1 91 ? 1.813 -3.975 -3.658 1.00 79.38 91 VAL A O 1
ATOM 690 N N . ASN A 1 92 ? 2.720 -5.375 -5.161 1.00 77.06 92 ASN A N 1
ATOM 691 C CA . ASN A 1 92 ? 1.552 -6.242 -5.273 1.00 77.06 92 ASN A CA 1
ATOM 692 C C . ASN A 1 92 ? 1.254 -6.977 -3.965 1.00 77.06 92 ASN A C 1
ATOM 694 O O . ASN A 1 92 ? 0.091 -7.198 -3.661 1.00 77.06 92 ASN A O 1
ATOM 698 N N . ALA A 1 93 ? 2.263 -7.336 -3.170 1.00 72.00 93 ALA A N 1
ATOM 699 C CA . ALA A 1 93 ? 2.069 -7.922 -1.847 1.00 72.00 93 ALA A CA 1
ATOM 700 C C . ALA A 1 93 ? 1.474 -6.905 -0.860 1.00 72.00 93 ALA A C 1
ATOM 702 O O . ALA A 1 93 ? 0.585 -7.251 -0.084 1.00 72.00 93 ALA A O 1
ATOM 703 N N . ILE A 1 94 ? 1.911 -5.642 -0.932 1.00 70.38 94 ILE A N 1
ATOM 704 C CA . ILE A 1 94 ? 1.338 -4.544 -0.143 1.00 70.38 94 ILE A CA 1
ATOM 705 C C . ILE A 1 94 ? -0.128 -4.307 -0.545 1.00 70.38 94 ILE A C 1
ATOM 707 O O . ILE A 1 94 ? -0.978 -4.204 0.331 1.00 70.38 94 ILE A O 1
ATOM 711 N N . GLN A 1 95 ? -0.442 -4.287 -1.844 1.00 64.94 95 GLN A N 1
ATOM 712 C CA . GLN A 1 95 ? -1.810 -4.097 -2.358 1.00 64.94 95 GLN A CA 1
ATOM 713 C C . GLN A 1 95 ? -2.707 -5.340 -2.198 1.00 64.94 95 GLN A C 1
ATOM 715 O O . GLN A 1 95 ? -3.907 -5.233 -1.983 1.00 64.94 95 GLN A O 1
ATOM 720 N N . GLY A 1 96 ? -2.152 -6.545 -2.310 1.00 54.41 96 GLY A N 1
ATOM 721 C CA . GLY A 1 96 ? -2.874 -7.818 -2.227 1.00 54.41 96 GLY A CA 1
ATOM 722 C C . GLY A 1 96 ? -3.239 -8.214 -0.799 1.00 54.41 96 GLY A C 1
ATOM 723 O O . GLY A 1 96 ? -4.230 -8.911 -0.598 1.00 54.41 96 GLY A O 1
ATOM 724 N N . ALA A 1 97 ? -2.505 -7.705 0.194 1.00 51.34 97 ALA A N 1
ATOM 725 C CA . ALA A 1 97 ? -2.898 -7.764 1.599 1.00 51.34 97 ALA A CA 1
ATOM 726 C C . ALA A 1 97 ? -4.176 -6.944 1.911 1.00 51.34 97 ALA A C 1
ATOM 728 O O . ALA A 1 97 ? -4.669 -7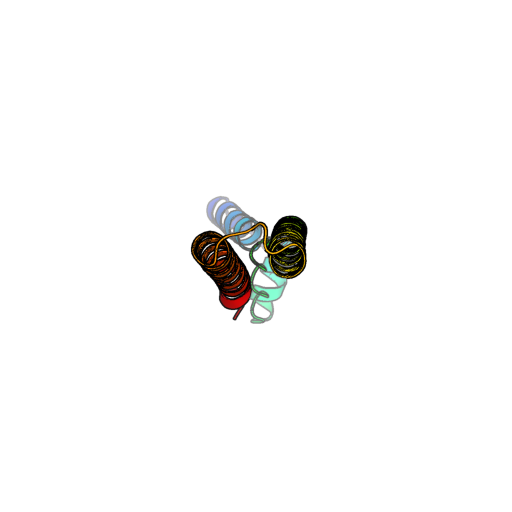.006 3.036 1.00 51.34 97 ALA A O 1
ATOM 729 N N . GLU A 1 98 ? -4.718 -6.189 0.940 1.00 43.81 98 GLU A N 1
ATOM 730 C CA . GLU A 1 98 ? -5.990 -5.454 1.047 1.00 43.81 98 GLU A CA 1
ATOM 731 C C . GLU A 1 98 ? -7.248 -6.265 0.662 1.00 43.81 98 GLU A C 1
ATOM 733 O O . GLU A 1 98 ? -8.347 -5.708 0.749 1.00 43.81 98 GLU A O 1
ATOM 738 N N . LYS A 1 99 ? -7.138 -7.535 0.229 1.00 39.25 99 LYS A N 1
ATOM 739 C CA . LYS A 1 99 ? -8.305 -8.390 -0.086 1.00 39.25 99 LYS A CA 1
ATOM 740 C C . LYS A 1 99 ? -8.718 -9.319 1.050 1.00 39.25 99 LYS A C 1
ATOM 742 O O . LYS A 1 99 ? -7.844 -10.027 1.589 1.00 39.25 99 LYS A O 1
#

Organism: Leisingera caerulea (NCBI:txid506591)

Secondary structure (DSSP, 8-state):
------HHHHHHHHHHHHHHT--HHHHHHHHHTTPPPPP------HHHHHHHHHHHHHHHHHHHHHHHHS-S-HHHHHHHHHHHHHHHHHHHHHHHTT-

pLDDT: mean 77.59, std 11.13, range [39.25, 95.12]

Radius of gyration: 23.74 Å; chains: 1; bounding box: 57×17×61 Å

InterPro domains:
  IPR053842 Mobilization protein NikA-like [PF21983] (2-65)

Foldseek 3Di:
DDDDDDPVRVVVLVVVCVQQVHDSVVSVVCVVVVHDRPHRPPPPPVVVLVVLVVVLVVLVVVLVVCVVVVVDDPVNNVVSVVVSVVSVVVSCVSVVVRD

Sequence (99 aa):
MEVRLNDRERTEIERRARAGGVTLSRLVRHAALSVKLPARRANIDAEAVAALNRIGCNLNQIARAGNISKSLSAADLRKLSILRSAIADAVNAIQGAEK